Protein AF-A0A5C5PM05-F1 (afdb_monomer_lite)

Organism: NCBI:txid129847

InterPro domains:
  IPR021427 Protein of unknown function DUF3077 [PF11275] (22-70)

pLDDT: mean 77.2, std 19.72, range [39.09, 97.0]

Structure (mmCIF, N/CA/C/O backbone):
data_AF-A0A5C5PM05-F1
#
_entry.id   AF-A0A5C5PM05-F1
#
loop_
_atom_site.group_PDB
_atom_site.id
_atom_site.type_symbol
_atom_site.label_atom_id
_atom_site.label_alt_id
_atom_site.label_comp_id
_atom_site.label_asym_id
_atom_site.label_entity_id
_atom_site.label_seq_id
_atom_site.pdbx_PDB_ins_code
_atom_site.Cartn_x
_atom_site.Cartn_y
_atom_site.Cartn_z
_atom_site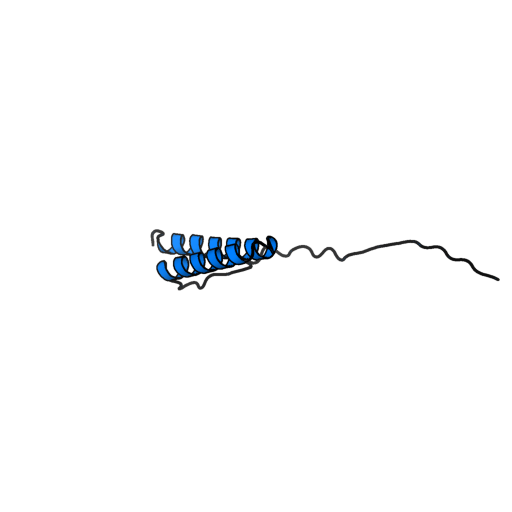.occupancy
_atom_site.B_iso_or_equiv
_atom_site.auth_seq_id
_atom_site.auth_comp_id
_atom_site.auth_asym_id
_atom_site.auth_atom_id
_atom_site.pdbx_PDB_model_num
ATOM 1 N N . MET A 1 1 ? 14.418 -11.717 68.291 1.00 40.31 1 MET A N 1
ATOM 2 C CA . MET A 1 1 ? 14.409 -10.427 67.569 1.00 40.31 1 MET A CA 1
ATOM 3 C C . MET A 1 1 ? 13.219 -10.438 66.628 1.00 40.31 1 MET A C 1
ATOM 5 O O . MET A 1 1 ? 13.155 -11.305 65.770 1.00 40.31 1 MET A O 1
ATOM 9 N N . SER A 1 2 ? 12.240 -9.576 66.901 1.00 39.59 2 SER A N 1
ATOM 10 C CA . SER A 1 2 ? 11.009 -9.407 66.118 1.00 39.59 2 SER A CA 1
ATOM 11 C C . SER A 1 2 ? 11.273 -8.462 64.934 1.00 39.59 2 SER A C 1
ATOM 13 O O . SER A 1 2 ? 12.094 -7.557 65.071 1.00 39.59 2 SER A O 1
ATOM 15 N N . ALA A 1 3 ? 10.626 -8.705 63.791 1.00 48.59 3 ALA A N 1
ATOM 16 C CA . ALA A 1 3 ? 10.816 -8.001 62.509 1.00 48.59 3 ALA A CA 1
ATOM 17 C C . ALA A 1 3 ? 10.413 -6.503 62.557 1.00 48.59 3 ALA A C 1
ATOM 19 O O . ALA A 1 3 ? 9.739 -6.102 63.509 1.00 48.59 3 ALA A O 1
ATOM 20 N N . PRO A 1 4 ? 10.787 -5.666 61.555 1.00 46.59 4 PRO A N 1
ATOM 21 C CA . PRO A 1 4 ? 9.887 -5.448 60.404 1.00 46.59 4 PRO A CA 1
ATOM 22 C C . PRO A 1 4 ? 10.556 -5.073 59.046 1.00 46.59 4 PRO A C 1
ATOM 24 O O . PRO A 1 4 ? 11.769 -4.961 58.908 1.00 46.59 4 PRO A O 1
ATOM 27 N N . ILE A 1 5 ? 9.682 -4.927 58.046 1.00 52.12 5 ILE A N 1
ATOM 28 C CA . ILE A 1 5 ? 9.792 -4.800 56.576 1.00 52.12 5 ILE A CA 1
ATOM 29 C C . ILE A 1 5 ? 10.437 -3.481 56.078 1.00 52.12 5 ILE A C 1
ATOM 31 O O . ILE A 1 5 ? 10.085 -2.432 56.606 1.00 52.12 5 ILE A O 1
ATOM 35 N N . THR A 1 6 ? 11.219 -3.506 54.975 1.00 45.34 6 THR A N 1
ATOM 36 C CA . THR A 1 6 ? 11.476 -2.323 54.105 1.00 45.34 6 THR A CA 1
ATOM 37 C C . THR A 1 6 ? 11.578 -2.700 52.614 1.00 45.34 6 THR A C 1
ATOM 39 O O . THR A 1 6 ? 12.333 -3.585 52.224 1.00 45.34 6 THR A O 1
ATOM 42 N N . TYR A 1 7 ? 10.802 -1.989 51.795 1.00 45.38 7 TYR A N 1
ATOM 43 C CA . TYR A 1 7 ? 10.571 -2.111 50.351 1.00 45.38 7 TYR A CA 1
ATOM 44 C C . TYR A 1 7 ? 11.522 -1.205 49.555 1.00 45.38 7 TYR A C 1
ATOM 46 O O . TYR A 1 7 ? 11.418 0.007 49.718 1.00 45.38 7 TYR A O 1
ATOM 54 N N . ILE A 1 8 ? 12.400 -1.713 48.676 1.00 48.47 8 ILE A N 1
ATOM 55 C CA . ILE A 1 8 ? 13.065 -0.850 47.676 1.00 48.47 8 ILE A CA 1
ATOM 56 C C . ILE A 1 8 ? 13.607 -1.631 46.469 1.00 48.47 8 ILE A C 1
ATOM 58 O O . ILE A 1 8 ? 14.409 -2.543 46.635 1.00 48.47 8 ILE A O 1
ATOM 62 N N . GLY A 1 9 ? 13.253 -1.186 45.256 1.00 39.09 9 GLY A N 1
ATOM 63 C CA . GLY A 1 9 ? 14.138 -1.308 44.089 1.00 39.09 9 GLY A CA 1
ATOM 64 C C . GLY A 1 9 ? 13.578 -2.029 42.864 1.00 39.09 9 GLY A C 1
ATOM 65 O O . GLY A 1 9 ? 13.956 -3.156 42.576 1.00 39.09 9 GLY A O 1
ATOM 66 N N . VAL A 1 10 ? 12.735 -1.345 42.091 1.00 53.31 10 VAL A N 1
ATOM 67 C CA . VAL A 1 10 ? 12.451 -1.677 40.685 1.00 53.31 10 VAL A CA 1
ATOM 68 C C . VAL A 1 10 ? 13.710 -1.445 39.839 1.00 53.31 10 VAL A C 1
ATOM 70 O O . VAL A 1 10 ? 14.099 -0.293 39.679 1.00 53.31 10 VAL A O 1
ATOM 73 N N . THR A 1 11 ? 14.291 -2.492 39.242 1.00 44.09 11 THR A N 1
ATOM 74 C CA . THR A 1 11 ? 15.202 -2.419 38.073 1.00 44.09 11 THR A CA 1
ATOM 75 C C . THR A 1 11 ? 15.472 -3.849 37.572 1.00 44.09 11 THR A C 1
ATOM 77 O O . THR A 1 11 ? 15.774 -4.723 38.367 1.00 44.09 11 THR A O 1
ATOM 80 N N . ALA A 1 12 ? 15.377 -4.217 36.296 1.00 49.50 12 ALA A N 1
ATOM 81 C CA . ALA A 1 12 ? 15.365 -3.443 35.069 1.00 49.50 12 ALA A CA 1
ATOM 82 C C . ALA A 1 12 ? 14.551 -4.185 33.991 1.00 49.50 12 ALA A C 1
ATOM 84 O O . ALA A 1 12 ? 14.720 -5.387 33.797 1.00 49.50 12 ALA A O 1
ATOM 85 N N . MET A 1 13 ? 13.715 -3.457 33.243 1.00 47.41 13 MET A N 1
ATOM 86 C CA . MET A 1 13 ? 13.317 -3.915 31.915 1.00 47.41 13 MET A CA 1
ATOM 87 C C . MET A 1 13 ? 14.560 -3.905 31.030 1.00 47.41 13 MET A C 1
ATOM 89 O O . MET A 1 13 ? 15.159 -2.850 30.802 1.00 47.41 13 MET A O 1
ATOM 93 N N . SER A 1 14 ? 14.940 -5.077 30.538 1.00 50.03 14 SER A N 1
ATOM 94 C CA . SER A 1 14 ? 15.931 -5.255 29.487 1.00 50.03 14 SER A CA 1
ATOM 95 C C . SER A 1 14 ? 15.573 -4.316 28.336 1.00 50.03 14 SER A C 1
ATOM 97 O O . SER A 1 14 ? 14.546 -4.488 27.680 1.00 50.03 14 SER A O 1
ATOM 99 N N . LYS A 1 15 ? 16.393 -3.287 28.103 1.00 54.22 15 LYS A N 1
ATOM 100 C CA . LYS A 1 15 ? 16.306 -2.462 26.898 1.00 54.22 15 LYS A CA 1
ATOM 101 C C . LYS A 1 15 ? 16.595 -3.371 25.710 1.00 54.22 15 LYS A C 1
ATOM 103 O O . LYS A 1 15 ? 17.749 -3.576 25.346 1.00 54.22 15 LYS A O 1
ATOM 108 N N . VAL A 1 16 ? 15.544 -3.925 25.115 1.00 51.09 16 VAL A N 1
ATOM 109 C CA . VAL A 1 16 ? 15.615 -4.496 23.776 1.00 51.09 16 VAL A CA 1
ATOM 110 C C . VAL A 1 16 ? 15.920 -3.321 22.859 1.00 51.09 16 VAL A C 1
ATOM 112 O O . VAL A 1 16 ? 15.061 -2.488 22.577 1.00 51.09 16 VAL A O 1
ATOM 115 N N . LYS A 1 17 ? 17.190 -3.193 22.473 1.00 49.34 17 LYS A N 1
ATOM 116 C CA . LYS A 1 17 ? 17.596 -2.328 21.370 1.00 49.34 17 LYS A CA 1
ATOM 117 C C . LYS A 1 17 ? 16.822 -2.841 20.153 1.00 49.34 17 LYS A C 1
ATOM 119 O O . LYS A 1 17 ? 17.001 -4.017 19.831 1.00 49.34 17 LYS A O 1
ATOM 124 N N . PRO A 1 18 ? 15.957 -2.038 19.505 1.00 50.94 18 PRO A N 1
ATOM 125 C CA . PRO A 1 18 ? 15.392 -2.451 18.235 1.00 50.94 18 PRO A CA 1
ATOM 126 C C . PRO A 1 18 ? 16.589 -2.753 17.337 1.00 50.94 18 PRO A C 1
ATOM 128 O O . PRO A 1 18 ? 17.459 -1.896 17.152 1.00 50.94 18 PRO A O 1
ATOM 131 N N . GLY A 1 19 ? 16.702 -4.002 16.884 1.00 51.38 19 GLY A N 1
ATOM 132 C CA . GLY A 1 19 ? 17.642 -4.338 15.824 1.00 51.38 19 GLY A CA 1
ATOM 133 C C . GLY A 1 19 ? 17.401 -3.411 14.627 1.00 51.38 19 GLY A C 1
ATOM 134 O O . GLY A 1 19 ? 16.353 -2.756 14.573 1.00 51.38 19 GLY A O 1
ATOM 135 N N . PRO A 1 20 ? 18.351 -3.317 13.679 1.00 55.03 20 PRO A N 1
ATOM 136 C CA . PRO A 1 20 ? 18.138 -2.533 12.463 1.00 55.03 20 PRO A CA 1
ATOM 137 C C . PRO A 1 20 ? 16.754 -2.875 11.896 1.00 55.03 20 PRO A C 1
ATOM 139 O O . PRO A 1 20 ? 16.377 -4.048 12.002 1.00 55.03 20 PRO A O 1
ATOM 142 N N . PRO A 1 21 ? 15.981 -1.889 11.400 1.00 56.78 21 PRO A N 1
ATOM 143 C CA . PRO A 1 21 ? 14.616 -2.109 10.944 1.00 56.78 21 PRO A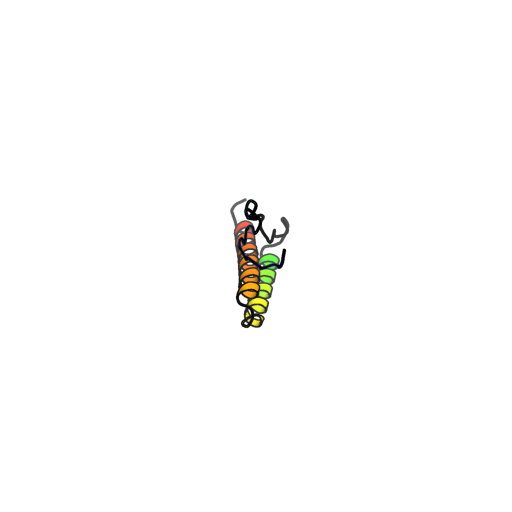 CA 1
ATOM 144 C C . PRO A 1 21 ? 14.679 -3.124 9.810 1.00 56.78 21 PRO A C 1
ATOM 146 O O . PRO A 1 21 ? 14.980 -2.792 8.668 1.00 56.78 21 PRO A O 1
ATOM 149 N N . HIS A 1 22 ? 14.498 -4.396 10.153 1.00 53.69 22 HIS A N 1
ATOM 150 C CA . HIS A 1 22 ? 14.293 -5.420 9.158 1.00 53.69 22 HIS A CA 1
ATOM 151 C C . HIS A 1 22 ? 12.956 -5.051 8.530 1.00 53.69 22 HIS A C 1
ATOM 153 O O . HIS A 1 22 ? 12.020 -4.766 9.286 1.00 53.69 22 HIS A O 1
ATOM 159 N N . PRO A 1 23 ? 12.864 -4.986 7.193 1.00 59.59 23 PRO A N 1
ATOM 160 C CA . PRO A 1 23 ? 11.591 -4.730 6.556 1.00 59.59 23 PRO A CA 1
ATOM 161 C C . PRO A 1 23 ? 10.602 -5.762 7.097 1.00 59.59 23 PRO A C 1
ATOM 163 O O . PRO A 1 23 ? 10.793 -6.964 6.917 1.00 59.59 23 PRO A O 1
ATOM 166 N N . PHE A 1 24 ? 9.583 -5.294 7.826 1.00 66.25 24 PHE A N 1
ATOM 167 C CA . PHE A 1 24 ? 8.552 -6.160 8.410 1.00 66.25 24 PHE A CA 1
ATOM 168 C C . PHE A 1 24 ? 7.811 -6.951 7.328 1.00 66.25 24 PHE A C 1
ATOM 170 O O . PHE A 1 24 ? 7.190 -7.973 7.607 1.00 66.25 24 PHE A O 1
ATOM 177 N N . PHE A 1 25 ? 7.913 -6.478 6.089 1.00 77.56 25 PHE A N 1
ATOM 178 C CA . PHE A 1 25 ? 7.350 -7.073 4.906 1.00 77.56 25 PHE A CA 1
ATOM 179 C C . PHE A 1 25 ? 8.309 -6.865 3.730 1.00 77.56 25 PHE A C 1
ATOM 181 O O . PHE A 1 25 ? 8.744 -5.744 3.466 1.00 77.56 25 PHE A O 1
ATOM 188 N N . ILE A 1 26 ? 8.653 -7.958 3.051 1.00 79.06 26 ILE A N 1
ATOM 189 C CA . ILE A 1 26 ? 9.488 -7.957 1.849 1.00 79.06 26 ILE A CA 1
ATOM 190 C C . ILE A 1 26 ? 8.601 -8.467 0.709 1.00 79.06 26 ILE A C 1
ATOM 192 O O . ILE A 1 26 ? 8.136 -9.608 0.790 1.00 79.06 26 ILE A O 1
ATOM 196 N N . PRO A 1 27 ? 8.326 -7.651 -0.322 1.00 79.75 27 PRO A N 1
ATOM 197 C CA . PRO A 1 27 ? 7.507 -8.073 -1.446 1.00 79.75 27 PRO A CA 1
ATOM 198 C C . PRO A 1 27 ? 8.254 -9.131 -2.263 1.00 79.75 27 PRO A C 1
ATOM 200 O O . PRO A 1 27 ? 9.487 -9.160 -2.296 1.00 79.75 27 PRO A O 1
ATOM 203 N N . HIS A 1 28 ? 7.510 -10.008 -2.937 1.00 81.06 28 HIS A N 1
ATOM 204 C CA . HIS A 1 28 ? 8.120 -11.009 -3.806 1.00 81.06 28 HIS A CA 1
ATOM 205 C C . HIS A 1 28 ? 8.903 -10.312 -4.938 1.00 81.06 28 HIS A C 1
ATOM 207 O O . HIS A 1 28 ? 8.343 -9.431 -5.595 1.00 81.06 28 HIS A O 1
ATOM 213 N N . PRO A 1 29 ? 10.168 -10.688 -5.207 1.00 75.06 29 PRO A N 1
ATOM 214 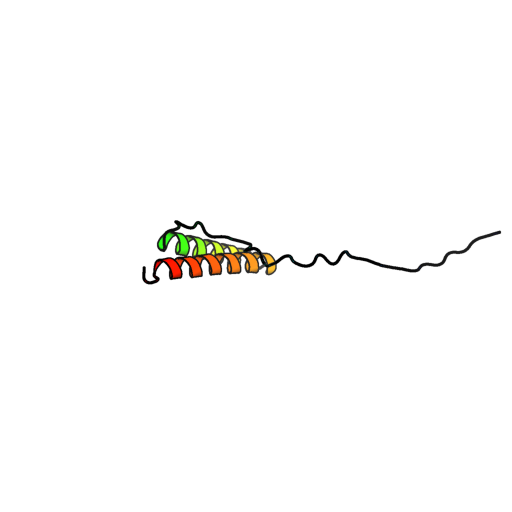C CA . PRO A 1 29 ? 11.001 -9.988 -6.185 1.00 75.06 29 PRO A CA 1
ATOM 215 C C . PRO A 1 29 ? 10.424 -10.051 -7.605 1.00 75.06 29 PRO A C 1
ATOM 217 O O . PRO A 1 29 ? 10.551 -9.095 -8.355 1.00 75.06 29 PRO A O 1
ATOM 220 N N . GLU A 1 30 ? 9.704 -11.113 -7.956 1.00 80.31 30 GLU A N 1
ATOM 221 C CA . GLU A 1 30 ? 9.099 -11.276 -9.290 1.00 80.31 30 GLU A CA 1
ATOM 222 C C . GLU A 1 30 ? 7.614 -10.876 -9.357 1.00 80.31 30 GLU A C 1
ATOM 224 O O . GLU A 1 30 ? 6.900 -11.321 -10.252 1.00 80.31 30 GLU A O 1
ATOM 229 N N . ILE A 1 31 ? 7.099 -10.104 -8.390 1.00 87.00 31 ILE A N 1
ATOM 230 C CA . ILE A 1 31 ? 5.702 -9.652 -8.458 1.00 87.00 31 ILE A CA 1
ATOM 231 C C . ILE A 1 31 ? 5.497 -8.696 -9.639 1.00 87.00 31 ILE A C 1
ATOM 233 O O . ILE A 1 31 ? 6.332 -7.824 -9.895 1.00 87.00 31 ILE A O 1
ATOM 237 N N . SER A 1 32 ? 4.388 -8.864 -10.361 1.00 88.00 32 SER A N 1
ATOM 238 C CA . SER A 1 32 ? 4.027 -7.969 -11.457 1.00 88.00 32 SER A CA 1
ATOM 239 C C . SER A 1 32 ? 3.514 -6.623 -10.928 1.00 88.00 32 SER A C 1
ATOM 241 O O . SER A 1 32 ? 3.095 -6.503 -9.775 1.00 88.00 32 SER A O 1
ATOM 243 N N . PHE A 1 33 ? 3.524 -5.601 -11.787 1.00 89.69 33 PHE A N 1
ATOM 244 C CA . PHE A 1 33 ? 2.958 -4.285 -11.473 1.00 89.69 33 PHE A CA 1
ATOM 245 C C . PHE A 1 33 ? 1.484 -4.374 -11.043 1.00 89.69 33 PHE A C 1
ATOM 247 O O . PHE A 1 33 ? 1.093 -3.779 -10.039 1.00 89.69 33 PHE A O 1
ATOM 254 N N . GLU A 1 34 ? 0.679 -5.127 -11.796 1.00 94.00 34 GLU A N 1
ATOM 255 C CA . GLU A 1 34 ? -0.763 -5.263 -11.571 1.00 94.00 34 GLU A CA 1
ATOM 256 C C . GLU A 1 34 ? -1.043 -5.997 -10.258 1.00 94.00 34 GLU A C 1
ATOM 258 O O . GLU A 1 34 ? -1.806 -5.502 -9.428 1.00 94.00 34 GLU A O 1
ATOM 263 N N . ASP A 1 35 ? -0.346 -7.111 -10.020 1.00 92.94 35 ASP A N 1
ATOM 264 C CA . ASP A 1 35 ? -0.481 -7.883 -8.782 1.00 92.94 35 ASP A CA 1
ATOM 265 C C . ASP A 1 35 ? -0.061 -7.058 -7.564 1.00 92.94 35 ASP A C 1
ATOM 267 O O . ASP A 1 35 ? -0.703 -7.118 -6.514 1.00 92.94 35 ASP A O 1
ATOM 271 N N . ALA A 1 36 ? 0.993 -6.244 -7.699 1.00 92.56 36 ALA A N 1
ATOM 272 C CA . ALA A 1 36 ? 1.451 -5.389 -6.617 1.00 92.56 36 ALA A CA 1
ATOM 273 C C . ALA A 1 36 ? 0.397 -4.341 -6.221 1.00 92.56 36 ALA A C 1
ATOM 275 O O . ALA A 1 36 ? 0.168 -4.112 -5.031 1.00 92.56 36 ALA A O 1
ATOM 276 N N . LEU A 1 37 ? -0.289 -3.743 -7.200 1.00 94.62 37 LEU A N 1
ATOM 277 C CA . LEU A 1 37 ? -1.369 -2.789 -6.944 1.00 94.62 37 LEU A CA 1
ATOM 278 C C . LEU A 1 37 ? -2.625 -3.448 -6.366 1.00 94.62 37 LEU A C 1
ATOM 280 O O . LEU A 1 37 ? -3.236 -2.878 -5.460 1.00 94.62 37 LEU A O 1
ATOM 284 N N . VAL A 1 38 ? -2.991 -4.642 -6.841 1.00 96.19 38 VAL A N 1
ATOM 285 C CA . VAL A 1 38 ? -4.106 -5.418 -6.271 1.00 96.19 38 VAL A CA 1
ATOM 286 C C . VAL A 1 38 ? -3.835 -5.714 -4.798 1.00 96.19 38 VAL A C 1
ATOM 288 O O . VAL A 1 38 ? -4.663 -5.408 -3.942 1.00 96.19 38 VAL A O 1
ATOM 291 N N . TYR A 1 39 ? -2.629 -6.188 -4.478 1.00 94.50 39 TYR A N 1
ATOM 292 C CA . TYR A 1 39 ? -2.250 -6.489 -3.100 1.00 94.50 39 TYR A CA 1
ATOM 293 C C . TYR A 1 39 ? -2.251 -5.239 -2.207 1.00 94.50 39 TYR A C 1
ATOM 295 O O . TYR A 1 39 ? -2.688 -5.288 -1.058 1.00 94.50 39 TYR A O 1
ATOM 303 N N . ALA A 1 40 ? -1.796 -4.092 -2.728 1.00 95.25 40 ALA A N 1
ATOM 304 C CA . ALA A 1 40 ? -1.870 -2.821 -2.011 1.00 95.25 40 ALA A CA 1
ATOM 305 C C . ALA A 1 40 ? -3.324 -2.414 -1.715 1.00 95.25 40 ALA A C 1
ATOM 307 O O . ALA A 1 40 ? -3.627 -1.986 -0.601 1.00 95.25 40 ALA A O 1
ATOM 308 N N . SER A 1 41 ? -4.226 -2.575 -2.687 1.00 97.00 41 SER A N 1
ATOM 309 C CA . SER A 1 41 ? -5.655 -2.286 -2.528 1.00 97.00 41 SER A CA 1
ATOM 310 C C . SER A 1 41 ? -6.294 -3.159 -1.447 1.00 97.00 41 SER A C 1
ATOM 312 O O . SER A 1 41 ? -6.995 -2.641 -0.576 1.00 97.00 41 SER A O 1
ATOM 314 N N . ASP A 1 42 ? -6.003 -4.460 -1.446 1.00 96.38 42 ASP A N 1
ATOM 315 C CA . ASP A 1 42 ? -6.526 -5.392 -0.443 1.00 96.38 42 ASP A CA 1
ATOM 316 C C . ASP A 1 42 ? -6.053 -5.026 0.971 1.00 96.38 42 ASP A C 1
ATOM 318 O O . ASP A 1 42 ? -6.848 -5.005 1.916 1.00 96.38 42 ASP A O 1
ATOM 322 N N . LEU A 1 43 ? -4.775 -4.657 1.121 1.00 95.38 43 LEU A N 1
ATOM 323 C CA . LEU A 1 43 ? -4.208 -4.204 2.394 1.00 95.38 43 LEU A CA 1
ATOM 324 C C . LEU A 1 43 ? -4.875 -2.919 2.902 1.00 95.38 43 LEU A C 1
ATOM 326 O O . LEU A 1 43 ? -5.188 -2.823 4.091 1.00 95.38 43 LEU A O 1
ATOM 330 N N . LEU A 1 44 ? -5.135 -1.950 2.019 1.00 95.88 44 LEU A N 1
ATOM 331 C CA . LEU A 1 44 ? -5.836 -0.711 2.372 1.00 95.88 44 LEU A CA 1
ATOM 332 C C . LEU A 1 44 ? -7.290 -0.975 2.771 1.00 95.88 44 LEU A C 1
ATOM 334 O O . LEU A 1 44 ? -7.763 -0.413 3.760 1.00 95.88 44 LEU A O 1
ATOM 338 N N . HIS A 1 45 ? -7.981 -1.864 2.057 1.00 96.06 45 HIS A N 1
ATOM 339 C CA . HIS A 1 45 ? -9.345 -2.251 2.401 1.00 96.06 45 HIS A CA 1
ATOM 340 C C . HIS A 1 45 ? -9.404 -2.937 3.774 1.00 96.06 45 HIS A C 1
ATOM 342 O O . HIS A 1 45 ? -10.242 -2.599 4.610 1.00 96.06 45 HIS A O 1
ATOM 348 N N . CYS A 1 46 ? -8.462 -3.839 4.055 1.00 94.12 46 CYS A N 1
ATOM 349 C CA . CYS A 1 46 ? -8.347 -4.480 5.364 1.00 94.12 46 CYS A CA 1
ATOM 350 C C . CYS A 1 46 ? -8.003 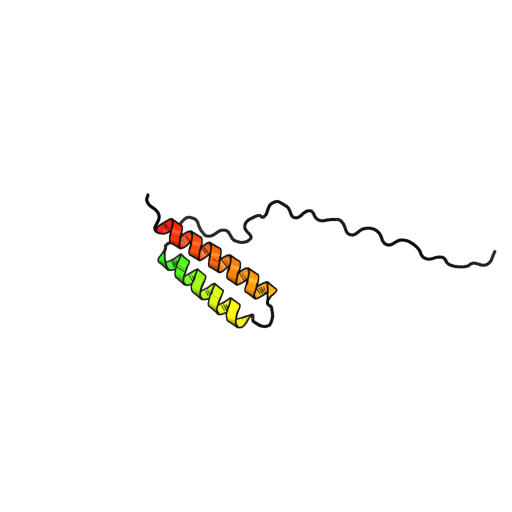-3.469 6.471 1.00 94.12 46 CYS A C 1
ATOM 352 O O . CYS A 1 46 ? -8.550 -3.548 7.570 1.00 94.12 46 CYS A O 1
ATOM 354 N N . ALA A 1 47 ? -7.142 -2.483 6.195 1.00 94.50 47 ALA A N 1
ATOM 355 C CA . ALA A 1 47 ? -6.805 -1.431 7.154 1.00 94.50 47 ALA A CA 1
ATOM 356 C C . ALA A 1 47 ? -8.030 -0.592 7.543 1.00 94.50 47 ALA A C 1
ATOM 358 O O . ALA A 1 47 ? -8.185 -0.234 8.711 1.00 94.50 47 ALA A O 1
ATOM 359 N N . GLU A 1 48 ? -8.929 -0.326 6.593 1.00 94.19 48 GLU A N 1
ATOM 360 C CA . GLU A 1 48 ? -10.183 0.382 6.852 1.00 94.19 48 GLU A CA 1
ATOM 361 C C . GLU A 1 48 ? -11.121 -0.408 7.783 1.00 94.19 48 GLU A C 1
ATOM 363 O O . GLU A 1 48 ? -11.798 0.164 8.641 1.00 94.19 48 GLU A O 1
ATOM 368 N N . GLN A 1 49 ? -11.135 -1.734 7.657 1.00 94.19 49 GLN A N 1
ATOM 369 C CA . GLN A 1 49 ? -11.912 -2.606 8.540 1.00 94.19 49 GLN A CA 1
ATOM 370 C C . GLN A 1 49 ? -11.324 -2.675 9.960 1.00 94.19 49 GLN A C 1
ATOM 372 O O . GLN A 1 49 ? -12.048 -2.955 10.911 1.00 94.19 49 GLN A O 1
ATOM 377 N N . LEU A 1 50 ? -10.036 -2.355 10.132 1.00 93.69 50 LEU A N 1
ATOM 378 C CA . LEU A 1 50 ? -9.331 -2.347 11.418 1.00 93.69 50 LEU A CA 1
ATOM 379 C C . LEU A 1 50 ? -9.303 -0.967 12.098 1.00 93.69 50 LEU A C 1
ATOM 381 O O . LEU A 1 50 ? -8.390 -0.685 12.876 1.00 93.69 50 LEU A O 1
ATOM 385 N N . ARG A 1 51 ? -10.309 -0.112 11.862 1.00 81.44 51 ARG A N 1
ATOM 386 C CA . ARG A 1 51 ? -10.430 1.214 12.507 1.00 81.44 51 ARG A CA 1
ATOM 387 C C . ARG A 1 51 ? -10.324 1.170 14.038 1.00 81.44 51 ARG A C 1
ATOM 389 O O . ARG A 1 51 ? -9.762 2.089 14.630 1.00 81.44 51 ARG A O 1
ATOM 396 N N . ASP A 1 52 ? -10.774 0.082 14.658 1.00 92.50 52 ASP A N 1
ATOM 397 C CA . ASP A 1 52 ? -10.724 -0.115 16.114 1.00 92.50 52 ASP A CA 1
ATOM 398 C C . ASP A 1 52 ? -9.321 -0.494 16.635 1.00 92.50 52 ASP A C 1
ATOM 400 O O . ASP A 1 52 ? -9.069 -0.489 17.840 1.00 92.50 52 ASP A O 1
ATOM 404 N N . SER A 1 53 ? -8.379 -0.799 15.736 1.00 93.75 53 SER A N 1
ATOM 405 C CA . SER A 1 53 ? -6.987 -1.123 16.051 1.00 93.75 53 SER A CA 1
ATOM 406 C C . SER A 1 53 ? -6.029 -0.289 15.190 1.00 93.75 53 SER A C 1
ATOM 408 O O . SER A 1 53 ? -5.464 -0.784 14.209 1.00 93.75 53 SER A O 1
ATOM 410 N N . PRO A 1 54 ? -5.770 0.978 15.568 1.00 91.00 54 PRO A N 1
ATOM 411 C CA . PRO A 1 54 ? -4.951 1.891 14.768 1.00 91.00 54 PRO A CA 1
ATOM 412 C C . PRO A 1 54 ? -3.518 1.387 14.560 1.00 91.00 54 PRO A C 1
ATOM 414 O O . PRO A 1 54 ? -2.902 1.678 13.539 1.00 91.00 54 PRO A O 1
ATOM 417 N N . LYS A 1 55 ? -2.983 0.588 15.495 1.00 90.38 55 LYS A N 1
ATOM 418 C CA . LYS A 1 55 ? -1.670 -0.052 15.330 1.00 90.38 55 LYS A CA 1
ATOM 419 C C . LYS A 1 55 ? -1.686 -1.123 14.237 1.00 90.38 55 LYS A C 1
ATOM 421 O O . LYS A 1 55 ? -0.777 -1.152 13.417 1.00 90.38 55 LYS A O 1
ATOM 426 N N . ALA A 1 56 ? -2.710 -1.979 14.203 1.00 90.75 56 ALA A N 1
ATOM 427 C CA . ALA A 1 56 ? -2.823 -3.018 13.180 1.00 90.75 56 ALA A CA 1
ATOM 428 C C . ALA A 1 56 ? -3.115 -2.415 11.798 1.00 90.75 56 ALA A C 1
ATOM 430 O O . ALA A 1 56 ? -2.471 -2.792 10.822 1.00 90.75 56 ALA A O 1
ATOM 431 N N . ALA A 1 57 ? -4.006 -1.419 11.733 1.00 92.75 57 ALA A N 1
ATOM 432 C CA . ALA A 1 57 ? -4.246 -0.648 10.516 1.00 92.75 57 ALA A CA 1
ATOM 433 C C . ALA A 1 57 ? -2.959 0.028 10.011 1.00 92.75 5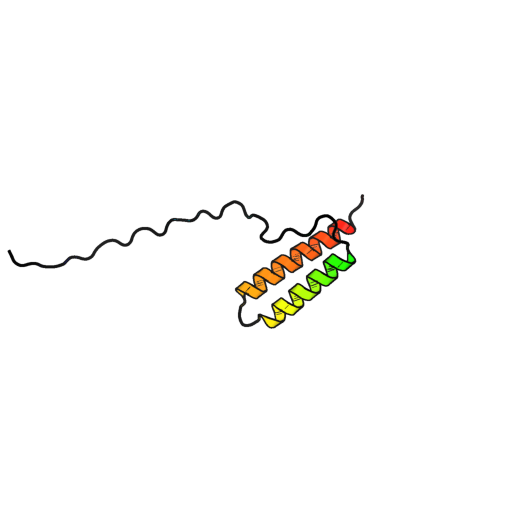7 ALA A C 1
ATOM 435 O O . ALA A 1 57 ? -2.664 -0.032 8.821 1.00 92.75 57 ALA A O 1
ATOM 436 N N . GLY A 1 58 ? -2.149 0.592 10.915 1.00 91.62 58 GLY A N 1
ATOM 437 C CA . GLY A 1 58 ? -0.850 1.178 10.581 1.00 91.62 58 GLY A CA 1
ATOM 438 C C . GLY A 1 58 ? 0.116 0.183 9.932 1.00 91.62 58 GLY A C 1
ATOM 439 O O . GLY A 1 58 ? 0.731 0.512 8.922 1.00 91.62 58 GLY A O 1
ATOM 440 N N . HIS A 1 59 ? 0.199 -1.050 10.444 1.00 92.75 59 HIS A N 1
ATOM 441 C CA . HIS A 1 59 ? 1.030 -2.092 9.831 1.00 92.75 59 HIS A CA 1
ATOM 442 C C . HIS A 1 59 ? 0.547 -2.480 8.428 1.00 92.75 59 HIS A C 1
ATOM 444 O O . HIS A 1 59 ? 1.363 -2.616 7.521 1.00 92.75 59 HIS A O 1
ATOM 450 N N . LEU A 1 60 ? -0.767 -2.604 8.219 1.00 93.31 60 LEU A N 1
ATOM 451 C CA . LEU A 1 60 ? -1.319 -2.884 6.890 1.00 93.31 60 LEU A CA 1
ATOM 452 C C . LEU A 1 60 ? -1.072 -1.734 5.907 1.00 93.31 60 LEU A C 1
ATOM 454 O O . LEU A 1 60 ? -0.745 -1.983 4.750 1.00 93.31 60 LEU A O 1
ATOM 458 N N . MET A 1 61 ? -1.167 -0.483 6.363 1.00 94.19 61 MET A N 1
ATOM 459 C CA . MET A 1 61 ? -0.831 0.686 5.545 1.00 94.19 61 MET A CA 1
ATOM 460 C C . MET A 1 61 ? 0.658 0.724 5.182 1.00 94.19 61 MET A C 1
ATOM 462 O O . MET A 1 61 ? 1.003 1.060 4.052 1.00 94.19 61 MET A O 1
ATOM 466 N N . GLU A 1 62 ? 1.546 0.351 6.106 1.00 93.88 62 GLU A N 1
ATOM 467 C CA . GLU A 1 62 ? 2.983 0.256 5.836 1.00 93.88 62 GLU A CA 1
ATOM 468 C C . GLU A 1 62 ? 3.286 -0.845 4.807 1.00 93.88 62 GLU A C 1
ATOM 470 O O . GLU A 1 62 ? 4.032 -0.613 3.857 1.00 93.88 62 GLU A O 1
ATOM 475 N N . MET A 1 63 ? 2.630 -2.004 4.916 1.00 93.06 63 MET A N 1
ATOM 476 C CA . MET A 1 63 ? 2.708 -3.063 3.903 1.00 93.06 63 MET A CA 1
ATOM 477 C C . MET A 1 63 ? 2.166 -2.597 2.545 1.00 93.06 63 MET A C 1
ATOM 479 O O . MET A 1 63 ? 2.788 -2.854 1.515 1.00 93.06 63 MET A O 1
ATOM 483 N N . ALA A 1 64 ? 1.039 -1.876 2.527 1.00 95.00 64 ALA A N 1
ATOM 484 C CA . ALA A 1 64 ? 0.455 -1.344 1.298 1.00 95.00 64 ALA A CA 1
ATOM 485 C C . ALA A 1 64 ? 1.410 -0.359 0.617 1.00 95.00 64 ALA A C 1
ATOM 487 O O . ALA A 1 64 ? 1.590 -0.413 -0.597 1.00 95.00 64 ALA A O 1
ATOM 488 N N . LYS A 1 65 ? 2.086 0.490 1.401 1.00 94.50 65 LYS A N 1
ATOM 489 C CA . LYS A 1 65 ? 3.121 1.391 0.891 1.00 94.50 65 LYS A CA 1
ATOM 490 C C . LYS A 1 65 ? 4.247 0.615 0.207 1.00 94.50 65 LYS A C 1
ATOM 492 O O . LYS A 1 65 ? 4.616 0.970 -0.904 1.00 94.50 65 LYS A O 1
ATOM 497 N N . VAL A 1 66 ? 4.764 -0.443 0.834 1.00 93.69 66 VAL A N 1
ATOM 498 C CA . VAL A 1 66 ? 5.836 -1.269 0.250 1.00 93.69 66 VAL A CA 1
ATOM 499 C C . VAL A 1 66 ? 5.404 -1.889 -1.085 1.00 93.69 66 VAL A C 1
ATOM 501 O O . VAL A 1 66 ? 6.189 -1.929 -2.029 1.00 93.69 66 VAL A O 1
ATOM 504 N N . MET A 1 67 ? 4.147 -2.325 -1.195 1.00 93.88 67 MET A N 1
ATOM 505 C CA . MET A 1 67 ? 3.595 -2.847 -2.450 1.00 93.88 67 MET A CA 1
ATOM 506 C C . MET A 1 67 ? 3.463 -1.774 -3.538 1.00 93.88 67 MET A C 1
ATOM 508 O O . MET A 1 67 ? 3.762 -2.043 -4.701 1.00 93.88 67 MET A O 1
ATOM 512 N N . VAL A 1 68 ? 3.072 -0.550 -3.170 1.00 93.81 68 VAL A N 1
ATOM 513 C CA . VAL A 1 68 ? 3.052 0.594 -4.095 1.00 93.81 68 VAL A CA 1
ATOM 514 C C . VAL A 1 68 ? 4.467 0.958 -4.536 1.00 93.81 68 VAL A C 1
ATOM 516 O O . VAL A 1 68 ? 4.703 1.108 -5.727 1.00 93.81 68 VAL A O 1
ATOM 519 N N . ASP A 1 69 ? 5.427 1.048 -3.614 1.00 91.88 69 ASP A N 1
ATOM 520 C CA . ASP A 1 69 ? 6.825 1.317 -3.962 1.00 91.88 69 ASP A CA 1
ATOM 521 C C . ASP A 1 69 ? 7.342 0.257 -4.953 1.00 91.88 69 ASP A C 1
ATOM 523 O O . ASP A 1 69 ? 7.957 0.596 -5.964 1.00 91.88 69 ASP A O 1
ATOM 527 N N . ARG A 1 70 ? 7.005 -1.023 -4.728 1.00 89.00 70 ARG A N 1
ATOM 528 C CA . ARG A 1 70 ? 7.375 -2.112 -5.638 1.00 89.00 70 ARG A CA 1
ATOM 529 C C . ARG A 1 70 ? 6.732 -1.978 -7.017 1.00 89.00 70 ARG A C 1
ATOM 531 O O . ARG A 1 70 ? 7.393 -2.241 -8.018 1.00 89.00 70 ARG A O 1
ATOM 538 N N . SER A 1 71 ? 5.470 -1.556 -7.098 1.00 91.81 71 SER A N 1
ATOM 539 C CA . SER A 1 71 ? 4.813 -1.339 -8.391 1.00 91.81 71 SER A CA 1
ATOM 540 C C . SER A 1 71 ? 5.462 -0.180 -9.163 1.00 91.81 71 SER A C 1
ATOM 542 O O . SER A 1 71 ? 5.637 -0.269 -10.379 1.00 91.81 71 SER A O 1
ATOM 544 N N . LEU A 1 72 ? 5.921 0.869 -8.472 1.00 91.25 72 LEU A N 1
ATOM 545 C CA . LEU A 1 72 ? 6.695 1.950 -9.089 1.00 91.25 72 LEU A CA 1
ATOM 546 C C . LEU A 1 72 ? 8.042 1.455 -9.632 1.00 91.25 72 LEU A C 1
ATOM 548 O O . LEU A 1 72 ? 8.431 1.842 -10.733 1.00 91.25 72 LEU A O 1
ATOM 552 N N . GLU A 1 73 ? 8.731 0.568 -8.910 1.00 88.44 73 GLU A N 1
ATOM 553 C CA . GLU A 1 73 ? 9.971 -0.062 -9.385 1.00 88.44 73 GLU A CA 1
ATOM 554 C C . GLU A 1 73 ? 9.750 -0.882 -10.665 1.00 88.44 73 GLU A C 1
ATOM 556 O O . GLU A 1 73 ? 10.602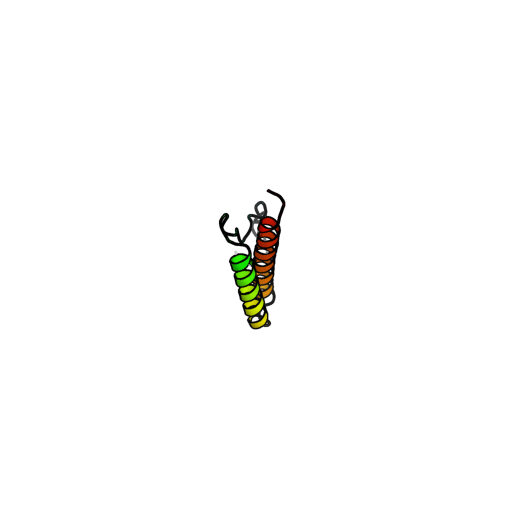 -0.863 -11.551 1.00 88.44 73 GLU A O 1
ATOM 561 N N . CYS A 1 74 ? 8.593 -1.539 -10.817 1.00 85.25 74 CYS A N 1
ATOM 562 C CA . CYS A 1 74 ? 8.234 -2.248 -12.052 1.00 85.25 74 CYS A CA 1
ATOM 563 C C . CYS A 1 74 ? 8.086 -1.316 -13.271 1.00 85.25 74 CYS A C 1
ATOM 565 O O . CYS A 1 74 ? 8.218 -1.778 -14.404 1.00 85.25 74 CYS A O 1
ATOM 567 N N . MET A 1 75 ? 7.805 -0.025 -13.054 1.00 82.06 75 MET A N 1
ATOM 568 C CA . MET A 1 75 ? 7.700 0.996 -14.107 1.00 82.06 75 MET A CA 1
ATOM 569 C C . MET A 1 75 ? 9.008 1.767 -14.344 1.00 82.06 75 MET A C 1
ATOM 571 O O . MET A 1 75 ? 9.092 2.547 -15.295 1.00 82.06 75 MET A O 1
ATOM 575 N N . GLY A 1 76 ? 10.016 1.583 -13.484 1.00 71.88 76 GLY A N 1
ATOM 576 C CA . GLY A 1 76 ? 11.316 2.236 -13.608 1.00 71.88 76 GLY A CA 1
ATOM 577 C C . GLY A 1 76 ? 12.061 1.823 -14.887 1.00 71.88 76 GLY A C 1
ATOM 578 O O . GLY A 1 76 ? 11.829 0.732 -15.417 1.00 71.88 76 GLY A O 1
ATOM 579 N N . PRO A 1 77 ? 12.954 2.681 -15.419 1.00 63.31 77 PRO A N 1
ATOM 580 C CA . PRO A 1 77 ? 13.753 2.336 -16.590 1.00 63.31 77 PRO A CA 1
ATOM 581 C C . PRO A 1 77 ? 14.619 1.104 -16.289 1.00 63.31 77 PRO A C 1
ATOM 583 O O . PRO A 1 77 ? 15.276 1.049 -15.249 1.00 63.31 77 PRO A O 1
ATOM 586 N N . ARG A 1 78 ? 14.590 0.126 -17.200 1.00 57.28 78 ARG A N 1
ATOM 587 C CA . ARG A 1 78 ? 15.489 -1.036 -17.199 1.00 57.28 78 ARG A CA 1
ATOM 588 C C . ARG A 1 78 ? 16.839 -0.688 -17.805 1.00 57.28 78 ARG A C 1
ATOM 590 O O . ARG A 1 78 ? 16.841 0.065 -18.805 1.00 57.28 78 ARG A O 1
#

Radius of gyration: 22.77 Å; chains: 1; bounding box: 30×14×85 Å

Sequence (78 aa):
MSAPITYIGVTAMSKVKPGPPHPFFIPHPEISFEDALVYASDLLHCAEQLRDSPKAAGHLMEMAKVMVDRSLECMGPR

Secondary structure (DSSP, 8-state):
----------------PPPS---S----TT--HHHHHHHHHHHHHHHHHTTT-HHHHHHHHHHHHHHHHHHHHHHS--

Foldseek 3Di:
DDDDDDDDDDDDDPPPPPDDCDPPDDDDLPDELVNLQVQLVVLQVVLVVVPVPVPSSVVSNSSSVNSNVSSVVNVDDD